Protein AF-E2ANU5-F1 (afdb_monomer_lite)

Secondary structure (DSSP, 8-state):
--EEEEEEEEEE-TTSS-EEEEEEEEE-TT--EEEPPTTT-BGGG-HHHHTSHHHHHHHHH--STT-EEEEEEE--HHHHHHHB-TT--BEETTEEPEEEP-

Structure (mmCIF, N/CA/C/O backbone):
data_AF-E2ANU5-F1
#
_entry.id   AF-E2ANU5-F1
#
loop_
_atom_site.group_PDB
_atom_site.id
_atom_site.type_symbol
_atom_site.label_atom_id
_atom_site.label_alt_id
_atom_site.label_comp_id
_atom_site.label_asym_id
_atom_site.label_entity_id
_atom_site.label_seq_id
_atom_site.pdbx_PDB_ins_code
_atom_site.Cartn_x
_atom_site.Cartn_y
_atom_site.Cartn_z
_atom_site.occupancy
_atom_site.B_iso_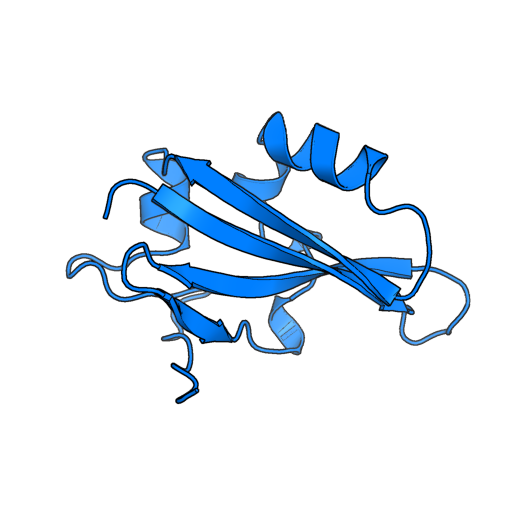or_equiv
_atom_site.auth_seq_id
_atom_site.auth_comp_id
_atom_site.auth_asym_id
_atom_site.auth_atom_id
_atom_site.pdbx_PDB_model_num
ATOM 1 N N . MET A 1 1 ? -8.044 0.304 12.609 1.00 87.62 1 MET A N 1
ATOM 2 C CA . MET A 1 1 ? -6.617 0.037 12.316 1.00 87.62 1 MET A CA 1
ATOM 3 C C . MET A 1 1 ? -5.796 1.324 12.390 1.00 87.62 1 MET A C 1
ATOM 5 O O . MET A 1 1 ? -6.210 2.347 11.844 1.00 87.62 1 MET A O 1
ATOM 9 N N . ASP A 1 2 ? -4.618 1.282 13.028 1.00 92.69 2 ASP A N 1
ATOM 10 C CA . ASP A 1 2 ? -3.784 2.486 13.241 1.00 92.69 2 ASP A CA 1
ATOM 11 C C . ASP A 1 2 ? -2.550 2.555 12.337 1.00 92.69 2 ASP A C 1
ATOM 13 O O . ASP A 1 2 ? -2.085 3.640 11.974 1.00 92.69 2 ASP A O 1
ATOM 17 N N . LYS A 1 3 ? -2.004 1.398 11.961 1.00 96.44 3 LYS A N 1
ATOM 18 C CA . LYS A 1 3 ? -0.846 1.291 11.073 1.00 96.44 3 LYS A CA 1
ATOM 19 C C . LYS A 1 3 ? -0.973 0.077 10.165 1.00 96.44 3 LYS A C 1
ATOM 21 O O . LYS A 1 3 ? -1.483 -0.962 10.577 1.00 96.44 3 LYS A O 1
ATOM 26 N N . LEU A 1 4 ? -0.416 0.193 8.969 1.00 97.88 4 LEU A N 1
ATOM 27 C CA . LEU A 1 4 ? -0.289 -0.900 8.007 1.00 97.88 4 LEU A CA 1
ATOM 28 C C . LEU A 1 4 ? 1.165 -1.019 7.561 1.00 97.88 4 LEU A C 1
ATOM 30 O O . LEU A 1 4 ? 1.921 -0.043 7.590 1.00 97.88 4 LEU A O 1
ATOM 34 N N . LYS A 1 5 ? 1.579 -2.219 7.161 1.00 98.19 5 LYS A N 1
ATOM 35 C CA . LYS A 1 5 ? 2.888 -2.452 6.555 1.00 98.19 5 LYS A CA 1
ATOM 36 C C . LYS A 1 5 ? 2.735 -2.545 5.047 1.00 98.19 5 LYS A C 1
ATOM 38 O O . LYS A 1 5 ? 2.223 -3.526 4.528 1.00 98.19 5 LYS A O 1
ATOM 43 N N . PHE A 1 6 ? 3.247 -1.542 4.353 1.00 98.19 6 PHE A N 1
ATOM 44 C CA . PHE A 1 6 ? 3.228 -1.459 2.899 1.00 98.19 6 PHE A CA 1
ATOM 45 C C . PHE A 1 6 ? 4.477 -2.135 2.336 1.00 98.19 6 PHE A C 1
ATOM 47 O O . PHE A 1 6 ? 5.597 -1.805 2.745 1.00 98.19 6 PHE A O 1
ATOM 54 N N . VAL A 1 7 ? 4.301 -3.101 1.435 1.00 98.00 7 VAL A N 1
ATOM 55 C CA . VAL A 1 7 ? 5.388 -3.874 0.825 1.00 98.00 7 VAL A CA 1
ATOM 56 C C . VAL A 1 7 ? 5.634 -3.387 -0.591 1.00 98.00 7 VAL A C 1
ATOM 58 O O . VAL A 1 7 ? 4.800 -3.534 -1.479 1.00 98.00 7 VAL A O 1
ATOM 61 N N . PHE A 1 8 ? 6.823 -2.835 -0.801 1.00 97.50 8 PHE A N 1
ATOM 62 C CA . PHE A 1 8 ? 7.244 -2.280 -2.076 1.00 97.50 8 PHE A CA 1
ATOM 63 C C . PHE A 1 8 ? 8.274 -3.173 -2.751 1.00 97.50 8 PHE A C 1
ATOM 65 O O . PHE A 1 8 ? 9.133 -3.751 -2.076 1.00 97.50 8 PHE A O 1
ATOM 72 N N . ARG A 1 9 ? 8.255 -3.214 -4.083 1.00 96.25 9 ARG A N 1
ATOM 73 C CA . ARG A 1 9 ? 9.217 -3.943 -4.913 1.00 96.25 9 ARG A CA 1
ATOM 74 C C . ARG A 1 9 ? 9.592 -3.142 -6.154 1.00 96.25 9 ARG A C 1
ATOM 76 O O . ARG A 1 9 ? 8.737 -2.528 -6.778 1.00 96.25 9 ARG A O 1
ATOM 83 N N . ALA A 1 10 ? 10.858 -3.186 -6.558 1.00 94.62 10 ALA A N 1
ATOM 84 C CA . ALA A 1 10 ? 11.242 -2.722 -7.891 1.00 94.62 10 ALA A CA 1
ATOM 85 C C . ALA A 1 10 ? 10.803 -3.743 -8.952 1.00 94.62 10 ALA A C 1
ATOM 87 O O . ALA A 1 10 ? 11.339 -4.859 -8.980 1.00 94.62 10 ALA A O 1
ATOM 88 N N . LYS A 1 11 ? 9.876 -3.353 -9.833 1.00 92.44 11 LYS A N 1
ATOM 89 C CA . LYS A 1 11 ? 9.441 -4.140 -10.997 1.00 92.44 11 LYS A CA 1
ATOM 90 C C . LYS A 1 11 ? 9.938 -3.493 -12.303 1.00 92.44 11 LYS A C 1
ATOM 92 O O . LYS A 1 11 ? 10.074 -2.268 -12.359 1.00 92.44 11 LYS A O 1
ATOM 97 N N . PRO A 1 12 ? 10.277 -4.286 -13.335 1.00 90.12 12 PRO A N 1
ATOM 98 C CA . PRO A 1 12 ? 10.654 -3.746 -14.637 1.00 90.12 12 PRO A CA 1
ATOM 99 C C . PRO A 1 12 ? 9.434 -3.130 -15.331 1.00 90.12 12 PRO A C 1
ATOM 101 O O . PRO A 1 12 ? 8.326 -3.649 -15.226 1.00 90.12 12 PRO A O 1
ATOM 104 N N . THR A 1 13 ? 9.635 -2.040 -16.067 1.00 86.88 13 THR A N 1
ATOM 105 C CA . THR A 1 13 ? 8.621 -1.533 -17.004 1.00 86.88 13 THR A CA 1
ATOM 106 C C . THR A 1 13 ? 8.402 -2.530 -18.147 1.00 86.88 13 THR A C 1
ATOM 108 O O . THR A 1 13 ? 9.263 -3.372 -18.408 1.00 86.88 13 THR A O 1
ATOM 111 N N . LYS A 1 14 ? 7.268 -2.439 -18.862 1.00 82.62 14 LYS A N 1
ATOM 112 C CA . LYS A 1 14 ? 6.936 -3.354 -19.978 1.00 82.62 14 LYS A CA 1
ATOM 113 C C . LYS A 1 14 ? 8.021 -3.418 -21.064 1.00 82.62 14 LYS A C 1
ATOM 115 O O . LYS A 1 14 ? 8.187 -4.450 -21.699 1.00 82.62 14 LYS A O 1
ATOM 120 N N . ASP A 1 15 ? 8.766 -2.330 -21.261 1.00 81.94 15 ASP A N 1
ATOM 121 C CA . ASP A 1 15 ? 9.881 -2.250 -22.212 1.00 81.94 15 ASP A CA 1
ATOM 122 C C . ASP A 1 15 ? 11.200 -2.863 -21.693 1.00 81.94 15 ASP A C 1
ATOM 124 O O . ASP A 1 15 ? 12.177 -2.934 -22.437 1.00 81.94 15 ASP A O 1
ATOM 128 N N . GLY A 1 16 ? 11.262 -3.271 -20.420 1.00 80.25 16 GLY A N 1
ATOM 129 C CA . GLY A 1 16 ? 12.438 -3.850 -19.767 1.00 80.25 16 GLY A CA 1
ATOM 130 C C . GLY A 1 16 ? 13.623 -2.894 -19.585 1.00 80.25 16 GLY A C 1
ATOM 131 O O . GLY A 1 16 ? 14.673 -3.314 -19.087 1.00 80.25 16 GLY A O 1
ATOM 132 N N . LYS A 1 17 ? 13.490 -1.617 -19.964 1.00 81.50 17 LYS A N 1
ATOM 133 C CA . LYS A 1 17 ? 14.586 -0.633 -19.939 1.00 81.50 17 LYS A CA 1
ATOM 134 C C . LYS A 1 17 ? 14.694 0.066 -18.593 1.00 81.50 17 LYS A C 1
ATOM 136 O O . LYS A 1 17 ? 15.798 0.298 -18.109 1.00 81.50 17 LYS A O 1
ATOM 141 N N . SER A 1 18 ? 13.553 0.327 -17.966 1.00 85.25 18 SER A N 1
ATOM 142 C CA . SER A 1 18 ? 13.453 1.042 -16.696 1.00 85.25 18 SER A CA 1
ATOM 143 C C . SER A 1 18 ? 12.857 0.157 -15.603 1.00 85.25 18 SER A C 1
ATOM 145 O O . SER A 1 18 ? 12.427 -0.973 -15.843 1.00 85.25 18 SER A O 1
ATOM 147 N N . ASN A 1 19 ? 12.868 0.665 -14.373 1.00 88.88 19 ASN A N 1
ATOM 148 C CA . ASN A 1 19 ? 12.158 0.064 -13.250 1.00 88.88 19 ASN A CA 1
ATOM 149 C C . ASN A 1 19 ? 11.189 1.087 -12.675 1.00 88.88 19 ASN A C 1
ATOM 151 O O . ASN A 1 19 ? 11.475 2.284 -12.689 1.00 88.88 19 ASN A O 1
ATOM 155 N N . TYR A 1 20 ? 10.100 0.603 -12.098 1.00 91.94 20 TYR A N 1
ATOM 156 C CA . TYR A 1 20 ? 9.217 1.389 -11.251 1.00 91.94 20 TYR A CA 1
ATOM 157 C C . TYR A 1 20 ? 9.113 0.736 -9.872 1.00 91.94 20 TYR A C 1
ATOM 159 O O . TYR A 1 20 ? 9.419 -0.448 -9.694 1.00 91.94 20 TYR A O 1
ATOM 167 N N . ILE A 1 21 ? 8.720 1.529 -8.878 1.00 95.19 21 ILE A N 1
ATOM 168 C CA . ILE A 1 21 ? 8.415 1.016 -7.545 1.00 95.19 21 ILE A CA 1
ATOM 169 C C . ILE A 1 21 ? 6.940 0.624 -7.550 1.00 95.19 21 ILE A C 1
ATOM 171 O O . ILE A 1 21 ? 6.073 1.453 -7.828 1.00 95.19 21 ILE A O 1
ATOM 175 N N . ALA A 1 22 ? 6.689 -0.645 -7.266 1.00 96.38 22 ALA A N 1
ATOM 176 C CA . ALA A 1 22 ? 5.375 -1.245 -7.134 1.00 96.38 22 ALA A CA 1
ATOM 177 C C . ALA A 1 22 ? 5.043 -1.405 -5.646 1.00 96.38 22 ALA A C 1
ATOM 179 O O . ALA A 1 22 ? 5.900 -1.883 -4.901 1.00 96.38 22 ALA A O 1
ATOM 180 N N . LEU A 1 23 ? 3.839 -1.034 -5.214 1.00 97.69 23 LEU A N 1
ATOM 181 C CA . LEU A 1 23 ? 3.247 -1.509 -3.967 1.00 97.69 23 LEU A CA 1
ATOM 182 C C . LEU A 1 23 ? 2.571 -2.846 -4.271 1.00 97.69 23 LEU A C 1
ATOM 184 O O . LEU A 1 23 ? 1.581 -2.872 -4.987 1.00 97.69 23 LEU A O 1
ATOM 188 N N . THR A 1 24 ? 3.123 -3.948 -3.771 1.00 97.25 24 THR A N 1
ATOM 189 C CA . THR A 1 24 ? 2.665 -5.300 -4.134 1.00 97.25 24 THR A CA 1
ATOM 190 C C . THR A 1 24 ? 1.694 -5.885 -3.119 1.00 97.25 24 THR A C 1
ATOM 192 O O . THR A 1 24 ? 0.845 -6.698 -3.463 1.00 97.25 24 THR A O 1
ATOM 195 N N . SER A 1 25 ? 1.848 -5.519 -1.847 1.00 98.00 25 SER A N 1
ATOM 196 C CA . SER A 1 25 ? 0.968 -6.008 -0.792 1.00 98.00 25 SER A CA 1
ATOM 197 C C . SER A 1 25 ? 0.940 -5.092 0.422 1.00 98.00 25 SER A C 1
ATOM 199 O O . SER A 1 25 ? 1.841 -4.275 0.648 1.00 98.00 25 SER A O 1
ATOM 201 N N . ILE A 1 26 ? -0.109 -5.261 1.215 1.00 98.12 26 ILE A N 1
ATOM 202 C CA . ILE A 1 26 ? -0.318 -4.609 2.499 1.00 98.12 26 ILE A CA 1
ATOM 203 C C . ILE A 1 26 ? -0.436 -5.699 3.559 1.00 98.12 26 ILE A C 1
ATOM 205 O O . ILE A 1 26 ? -1.106 -6.705 3.352 1.00 98.12 26 ILE A O 1
ATOM 209 N N . ILE A 1 27 ? 0.245 -5.516 4.686 1.00 97.75 27 ILE A N 1
ATOM 210 C CA . ILE A 1 27 ? 0.196 -6.439 5.817 1.00 97.75 27 ILE A CA 1
ATOM 211 C C . ILE A 1 27 ? -0.386 -5.705 7.023 1.00 97.75 27 ILE A C 1
ATOM 213 O O . ILE A 1 27 ? 0.091 -4.629 7.404 1.00 97.75 27 ILE A O 1
ATOM 217 N N . THR A 1 28 ? -1.418 -6.285 7.616 1.00 97.00 28 THR A N 1
ATOM 218 C CA . THR A 1 28 ? -2.090 -5.773 8.813 1.00 97.00 28 THR A CA 1
ATOM 219 C C . THR A 1 28 ? -1.300 -6.097 10.084 1.00 97.00 28 THR A C 1
ATOM 221 O O . THR A 1 28 ? -0.327 -6.855 10.080 1.00 97.00 28 THR A O 1
ATOM 224 N N . GLN A 1 29 ? -1.692 -5.502 11.213 1.00 95.44 29 GLN A N 1
ATOM 225 C CA . GLN A 1 29 ? -1.020 -5.719 12.503 1.00 95.44 29 GLN A CA 1
ATOM 226 C C . GLN A 1 29 ? -1.129 -7.162 13.021 1.00 95.44 29 GLN A C 1
ATOM 228 O O . GLN A 1 29 ? -0.268 -7.587 13.787 1.00 95.44 29 GLN A O 1
ATOM 233 N N . ASP A 1 30 ? -2.143 -7.905 12.583 1.00 93.94 30 ASP A N 1
ATOM 234 C CA . ASP A 1 30 ? -2.358 -9.333 12.838 1.00 93.94 30 ASP A CA 1
ATOM 235 C C . ASP A 1 30 ? -1.692 -10.246 11.787 1.00 93.94 30 ASP A C 1
ATOM 237 O O . ASP A 1 30 ? -1.961 -11.440 11.747 1.00 93.94 30 ASP A O 1
ATOM 241 N N . ASN A 1 31 ? -0.766 -9.710 10.978 1.00 94.19 31 ASN A N 1
ATOM 242 C CA . ASN A 1 31 ? 0.015 -10.421 9.955 1.00 94.19 31 ASN A CA 1
ATOM 243 C C . ASN A 1 31 ? -0.788 -11.010 8.784 1.00 94.19 31 ASN A C 1
ATOM 245 O O . ASN A 1 31 ? -0.244 -11.814 8.023 1.00 94.19 31 ASN A O 1
ATOM 249 N N . LYS A 1 32 ? -2.027 -10.568 8.568 1.00 96.00 32 LYS A N 1
ATOM 250 C CA . LYS A 1 32 ? -2.757 -10.897 7.341 1.00 96.00 32 LYS A CA 1
ATOM 251 C C . LYS A 1 32 ? -2.184 -10.106 6.177 1.00 96.00 32 LYS A C 1
ATOM 253 O O . LYS A 1 32 ? -1.861 -8.925 6.316 1.00 96.00 32 LYS A O 1
ATOM 258 N N . THR A 1 33 ? -2.007 -10.773 5.043 1.00 97.75 33 THR A N 1
ATOM 259 C CA . THR A 1 33 ? -1.404 -10.182 3.845 1.00 97.75 33 THR A CA 1
ATOM 260 C C . THR A 1 33 ? -2.464 -10.022 2.774 1.00 97.75 33 THR A C 1
ATOM 262 O O . THR A 1 33 ? -3.169 -10.971 2.461 1.00 97.75 33 THR A O 1
ATOM 265 N N . PHE A 1 34 ? -2.523 -8.832 2.192 1.00 98.19 34 PHE A N 1
ATOM 266 C CA . PHE A 1 34 ? -3.483 -8.457 1.167 1.00 98.19 34 PHE A CA 1
ATOM 267 C C . PHE A 1 34 ? -2.745 -8.021 -0.093 1.00 98.19 34 PHE A C 1
ATOM 269 O O . PHE A 1 34 ? -1.815 -7.211 -0.012 1.00 98.19 34 PHE A O 1
ATOM 276 N N . LEU A 1 35 ? -3.118 -8.572 -1.245 1.00 97.88 35 LEU A N 1
ATOM 277 C CA . LEU A 1 35 ? -2.471 -8.267 -2.521 1.00 97.88 35 LEU A CA 1
ATOM 278 C C . LEU A 1 35 ? -3.053 -7.008 -3.159 1.00 97.88 35 LEU A C 1
ATOM 280 O O . LEU A 1 35 ? -4.262 -6.795 -3.151 1.00 97.88 35 LEU A O 1
ATOM 284 N N . ILE A 1 36 ? -2.178 -6.193 -3.751 1.00 97.75 36 ILE A N 1
ATOM 285 C CA . ILE A 1 36 ? -2.599 -5.119 -4.653 1.00 97.75 36 ILE A CA 1
ATOM 286 C C . ILE A 1 36 ? -2.747 -5.714 -6.061 1.00 97.75 36 ILE A C 1
ATOM 288 O O . ILE A 1 36 ? -1.806 -6.368 -6.518 1.00 97.75 36 ILE A O 1
ATOM 292 N N . PRO A 1 37 ? -3.874 -5.486 -6.764 1.00 95.56 37 PRO A N 1
ATOM 293 C CA . PRO A 1 37 ? -4.042 -5.920 -8.150 1.00 95.56 37 PRO A CA 1
ATOM 294 C C . PRO A 1 37 ? -2.901 -5.423 -9.046 1.00 95.56 37 PRO A C 1
ATOM 296 O O . PRO A 1 37 ? -2.464 -4.277 -8.910 1.00 95.56 37 PRO A O 1
ATOM 299 N N . GLU A 1 38 ? -2.413 -6.261 -9.967 1.00 93.69 38 GLU A N 1
ATOM 300 C CA . GLU A 1 38 ? -1.218 -5.959 -10.775 1.00 93.69 38 GLU A CA 1
ATOM 301 C C . GLU A 1 38 ? -1.330 -4.638 -11.548 1.00 93.69 38 GLU A C 1
ATOM 303 O O . GLU A 1 38 ? -0.349 -3.900 -11.675 1.00 93.69 38 GLU A O 1
ATOM 308 N N . GLU A 1 39 ? -2.526 -4.307 -12.037 1.00 93.94 39 GLU A N 1
ATOM 309 C CA . GLU A 1 39 ? -2.806 -3.069 -12.760 1.00 93.94 39 GLU A CA 1
ATOM 310 C C . GLU A 1 39 ? -2.757 -1.817 -11.869 1.00 93.94 39 GLU A C 1
ATOM 312 O O . GLU A 1 39 ? -2.547 -0.705 -12.362 1.00 93.94 39 GLU A O 1
ATOM 317 N N . LEU A 1 40 ? -2.877 -2.002 -10.553 1.00 96.06 40 LEU A N 1
ATOM 318 C CA . LEU A 1 40 ? -2.911 -0.947 -9.548 1.00 96.06 40 LEU A CA 1
ATOM 319 C C . LEU A 1 40 ? -1.605 -0.807 -8.760 1.00 96.06 40 LEU A C 1
ATOM 321 O O . LEU A 1 40 ? -1.411 0.213 -8.107 1.00 96.06 40 LEU A O 1
ATOM 325 N N . GLU A 1 41 ? -0.673 -1.757 -8.845 1.00 96.06 41 GLU A N 1
ATOM 326 C CA . GLU A 1 41 ? 0.552 -1.758 -8.033 1.00 96.06 41 GLU A CA 1
ATOM 327 C C . GLU A 1 41 ? 1.483 -0.558 -8.259 1.00 96.06 41 GLU A C 1
ATOM 329 O O . GLU A 1 41 ? 2.302 -0.237 -7.394 1.00 96.06 41 GLU A O 1
ATOM 334 N N . ASN A 1 42 ? 1.455 0.077 -9.434 1.00 95.56 42 ASN A N 1
ATOM 335 C CA . ASN A 1 42 ? 2.372 1.177 -9.720 1.00 95.56 42 ASN A CA 1
ATOM 336 C C . ASN A 1 42 ? 2.150 2.313 -8.719 1.00 95.56 42 ASN A C 1
ATOM 338 O O . ASN A 1 42 ? 1.071 2.886 -8.680 1.00 95.56 42 ASN A O 1
ATOM 342 N N . THR A 1 43 ? 3.187 2.677 -7.957 1.00 95.38 43 THR A N 1
ATOM 343 C CA . THR A 1 43 ? 3.116 3.733 -6.928 1.00 95.38 43 THR A CA 1
ATOM 344 C C . THR A 1 43 ? 2.611 5.081 -7.440 1.00 95.38 43 THR A C 1
ATOM 346 O O . THR A 1 43 ? 2.119 5.860 -6.636 1.00 95.38 43 THR A O 1
ATOM 349 N N . ALA A 1 44 ? 2.652 5.341 -8.751 1.00 94.12 44 ALA A N 1
ATOM 350 C CA . ALA A 1 44 ? 1.981 6.493 -9.358 1.00 94.12 44 ALA A CA 1
ATOM 351 C C . ALA A 1 44 ? 0.462 6.543 -9.084 1.00 94.12 44 ALA A C 1
ATOM 353 O O . ALA A 1 44 ? -0.090 7.630 -9.018 1.00 94.12 44 ALA A O 1
ATOM 354 N N . ASN A 1 45 ? -0.190 5.396 -8.871 1.00 96.06 45 ASN A N 1
ATOM 355 C CA . ASN A 1 45 ? -1.607 5.309 -8.504 1.00 96.06 45 ASN A CA 1
ATOM 356 C C . ASN A 1 45 ? -1.852 5.619 -7.014 1.00 96.06 45 ASN A C 1
ATOM 358 O O . ASN A 1 45 ? -2.987 5.794 -6.592 1.00 96.06 45 ASN A O 1
ATOM 362 N N . HIS A 1 46 ? -0.800 5.665 -6.191 1.00 96.94 46 HIS A N 1
ATOM 363 C CA . HIS A 1 46 ? -0.882 5.723 -4.728 1.00 96.94 46 HIS A CA 1
ATOM 364 C C . HIS A 1 46 ? -0.515 7.120 -4.212 1.00 96.94 46 HIS A C 1
ATOM 366 O O . HIS A 1 46 ? 0.380 7.262 -3.375 1.00 96.94 46 HIS A O 1
ATOM 372 N N . GLU A 1 47 ? -1.166 8.168 -4.724 1.00 96.00 47 GLU A N 1
ATOM 373 C CA . GLU A 1 47 ? -0.771 9.573 -4.511 1.00 96.00 47 GLU A CA 1
ATOM 374 C C . GLU A 1 47 ? -0.578 9.926 -3.027 1.00 96.00 47 GLU A C 1
ATOM 376 O O . GLU A 1 47 ? 0.518 10.348 -2.638 1.00 96.00 47 GLU A O 1
ATOM 381 N N . ALA A 1 48 ? -1.573 9.614 -2.188 1.00 95.38 48 ALA A N 1
ATOM 382 C CA . ALA A 1 48 ? -1.538 9.820 -0.736 1.00 95.38 48 ALA A CA 1
ATOM 383 C C . ALA A 1 48 ? -0.311 9.173 -0.065 1.00 95.38 48 ALA A C 1
ATOM 385 O O . ALA A 1 48 ? 0.279 9.716 0.871 1.00 95.38 48 ALA A O 1
ATOM 386 N N . LEU A 1 49 ? 0.114 8.006 -0.559 1.00 96.50 49 LEU A N 1
ATOM 387 C CA . LEU A 1 49 ? 1.287 7.291 -0.062 1.00 96.50 49 LEU A CA 1
ATOM 388 C C . LEU A 1 49 ? 2.580 7.941 -0.560 1.00 96.50 49 LEU A C 1
ATOM 390 O O . LEU A 1 49 ? 3.522 8.116 0.220 1.00 96.50 49 LEU A O 1
ATOM 394 N N . THR A 1 50 ? 2.630 8.327 -1.837 1.00 95.31 50 THR A N 1
ATOM 395 C CA . THR A 1 50 ? 3.820 8.937 -2.447 1.00 95.31 50 THR A CA 1
ATOM 396 C C . THR A 1 50 ? 4.142 10.329 -1.915 1.00 95.31 50 THR A C 1
ATOM 398 O O . THR A 1 50 ? 5.316 10.705 -1.880 1.00 95.31 50 THR A O 1
ATOM 401 N N . ALA A 1 51 ? 3.135 11.052 -1.421 1.00 94.75 51 ALA A N 1
ATOM 402 C CA . ALA A 1 51 ? 3.297 12.341 -0.758 1.00 94.75 51 ALA A CA 1
ATOM 403 C C . ALA A 1 51 ? 3.994 12.234 0.614 1.00 94.75 51 ALA A C 1
ATOM 405 O O . ALA A 1 51 ? 4.485 13.227 1.157 1.00 94.75 51 ALA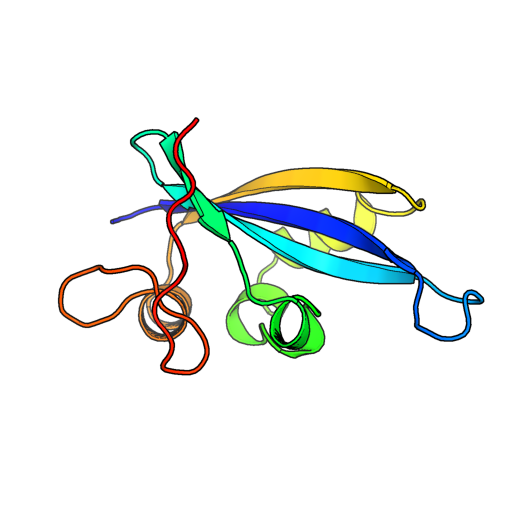 A O 1
ATOM 406 N N . THR A 1 52 ? 4.082 11.034 1.197 1.00 94.88 52 THR A N 1
ATOM 407 C CA . THR A 1 52 ? 4.675 10.855 2.527 1.00 94.88 52 THR A CA 1
ATOM 408 C C . THR A 1 52 ? 6.204 10.950 2.515 1.00 94.88 52 THR A C 1
ATOM 410 O O . THR A 1 52 ? 6.899 10.447 1.627 1.00 94.88 52 THR A O 1
ATOM 413 N N . LYS A 1 53 ? 6.778 11.491 3.600 1.00 95.75 53 LYS A N 1
ATOM 414 C CA . LYS A 1 53 ? 8.234 11.449 3.839 1.00 95.75 53 LYS A CA 1
ATOM 415 C C . LYS A 1 53 ? 8.774 10.012 3.815 1.00 95.75 53 LYS A C 1
ATOM 417 O O . LYS A 1 53 ? 9.885 9.777 3.337 1.00 95.75 53 LYS A O 1
ATOM 422 N N . THR A 1 54 ? 7.988 9.057 4.313 1.00 94.88 54 THR A N 1
ATOM 423 C CA . THR A 1 54 ? 8.345 7.635 4.343 1.00 94.88 54 THR A CA 1
ATOM 424 C C . THR A 1 54 ? 8.557 7.083 2.939 1.00 94.88 54 THR A C 1
ATOM 426 O O . THR A 1 54 ? 9.558 6.404 2.701 1.00 94.88 54 THR A O 1
ATOM 429 N N . PHE A 1 55 ? 7.694 7.437 1.983 1.00 94.62 55 PHE A N 1
ATOM 430 C CA . PHE A 1 55 ? 7.884 7.055 0.588 1.00 94.62 55 PHE A CA 1
ATOM 431 C C . PHE A 1 55 ? 9.158 7.653 -0.019 1.00 94.62 55 PHE A C 1
ATOM 433 O O . PHE A 1 55 ? 9.899 6.959 -0.717 1.00 94.62 55 PHE A O 1
ATOM 440 N N . GLY A 1 56 ? 9.502 8.895 0.334 1.00 95.56 56 GLY A N 1
ATOM 441 C CA . GLY A 1 56 ? 10.793 9.491 -0.024 1.00 95.56 56 GLY A CA 1
ATOM 442 C C . GLY A 1 56 ? 11.998 8.647 0.426 1.00 95.56 56 GLY A C 1
ATOM 443 O O . GLY A 1 56 ? 12.961 8.484 -0.329 1.00 95.56 56 GLY A O 1
ATOM 444 N N . CYS A 1 57 ? 11.944 8.056 1.624 1.00 96.50 57 CYS A N 1
ATOM 445 C CA . CYS A 1 57 ? 12.966 7.122 2.114 1.00 96.50 57 CYS A CA 1
ATOM 446 C C . CYS A 1 57 ? 12.942 5.779 1.366 1.00 96.50 57 CYS A C 1
ATOM 448 O O . CYS A 1 57 ? 14.003 5.236 1.045 1.00 96.50 57 CYS A O 1
ATOM 450 N N . ILE A 1 58 ? 11.755 5.255 1.046 1.00 95.19 58 ILE A N 1
ATOM 451 C CA . ILE A 1 58 ? 11.587 4.020 0.265 1.00 95.19 58 ILE A CA 1
ATOM 452 C C . ILE A 1 58 ? 12.213 4.174 -1.122 1.00 95.19 58 ILE A C 1
ATOM 454 O O . ILE A 1 58 ? 13.013 3.328 -1.518 1.00 95.19 58 ILE A O 1
ATOM 458 N N . ARG A 1 59 ? 11.949 5.286 -1.818 1.00 93.06 59 ARG A N 1
ATOM 459 C CA . ARG A 1 59 ? 12.518 5.581 -3.143 1.00 93.06 59 ARG A CA 1
ATOM 460 C C . ARG A 1 59 ? 14.044 5.646 -3.135 1.00 93.06 59 ARG A C 1
ATOM 462 O O . ARG A 1 59 ? 14.683 5.231 -4.094 1.00 93.06 59 ARG A O 1
ATOM 469 N N . LYS A 1 60 ? 14.641 6.134 -2.045 1.00 94.31 60 LYS A N 1
ATOM 470 C CA . LYS A 1 60 ? 16.102 6.137 -1.866 1.00 94.31 60 LYS A CA 1
ATOM 471 C C . LYS A 1 60 ? 16.660 4.757 -1.518 1.00 94.31 60 LYS A C 1
ATOM 473 O O . LYS A 1 60 ? 17.834 4.515 -1.772 1.00 94.31 60 LYS A O 1
ATOM 478 N N . THR A 1 61 ? 15.848 3.874 -0.939 1.00 93.00 61 THR A N 1
ATOM 479 C CA . THR A 1 61 ? 16.259 2.543 -0.466 1.00 93.00 61 THR A CA 1
ATOM 480 C C . THR A 1 61 ? 16.139 1.478 -1.557 1.00 93.00 61 THR A C 1
A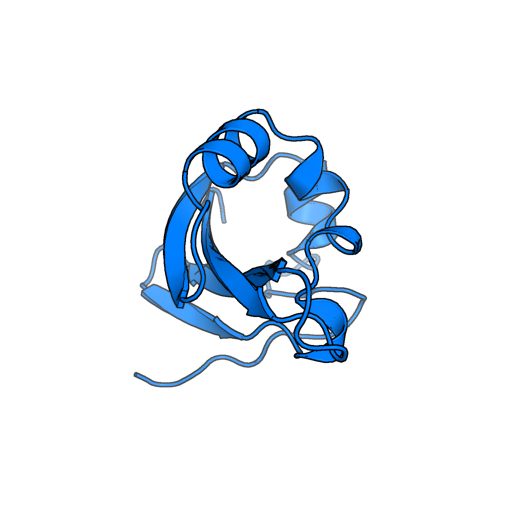TOM 482 O O . THR A 1 61 ? 17.022 0.634 -1.691 1.00 93.00 61 THR A O 1
ATOM 485 N N . ILE A 1 62 ? 15.053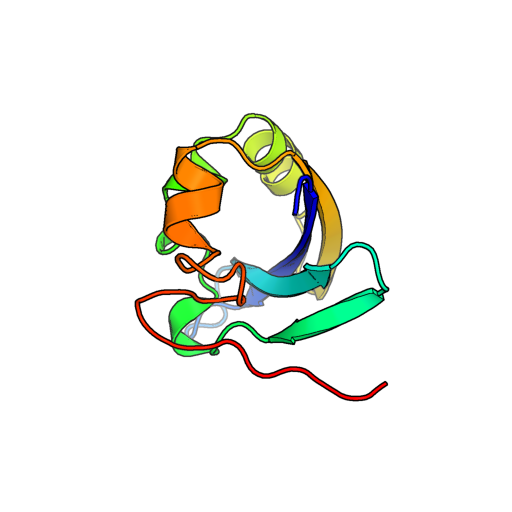 1.501 -2.333 1.00 92.94 62 ILE A N 1
ATOM 486 C CA . ILE A 1 62 ? 14.798 0.570 -3.436 1.00 92.94 62 ILE A CA 1
ATOM 487 C C . ILE A 1 62 ? 15.391 1.168 -4.714 1.00 92.94 62 ILE A C 1
ATOM 489 O O . ILE A 1 62 ? 14.741 1.942 -5.409 1.00 92.94 62 ILE A O 1
ATOM 493 N N . GLN A 1 63 ? 16.642 0.817 -5.009 1.00 83.81 63 GLN A N 1
ATOM 494 C CA . GLN A 1 63 ? 17.379 1.349 -6.164 1.00 83.81 63 GLN A CA 1
ATOM 495 C C . GLN A 1 63 ? 17.623 0.306 -7.260 1.00 83.81 63 GLN A C 1
ATOM 497 O O . GLN A 1 63 ? 17.821 0.659 -8.421 1.00 83.81 63 GLN A O 1
ATOM 502 N N . LYS A 1 64 ? 17.633 -0.985 -6.908 1.00 84.50 64 LYS A N 1
ATOM 503 C CA . LYS A 1 64 ? 17.953 -2.080 -7.837 1.00 84.50 64 LYS A CA 1
ATOM 504 C C . LYS A 1 64 ? 16.741 -2.969 -8.093 1.00 84.50 64 LYS A C 1
ATOM 506 O O . LYS A 1 64 ? 15.872 -3.112 -7.233 1.00 84.50 64 LYS A O 1
ATOM 511 N N . ARG A 1 65 ? 16.728 -3.619 -9.263 1.00 78.75 65 ARG A N 1
ATOM 512 C CA . ARG A 1 65 ? 15.735 -4.646 -9.621 1.00 78.75 65 ARG A CA 1
ATOM 513 C C . ARG A 1 65 ? 15.631 -5.701 -8.526 1.00 78.75 65 ARG A C 1
ATOM 515 O O . ARG A 1 65 ? 16.630 -6.050 -7.902 1.00 78.75 65 ARG A O 1
ATOM 522 N N . HIS A 1 66 ? 14.415 -6.197 -8.315 1.00 78.81 66 HIS A N 1
ATOM 523 C CA . HIS A 1 66 ? 14.088 -7.252 -7.351 1.00 78.81 66 HIS A CA 1
ATOM 524 C C . HIS A 1 66 ? 14.287 -6.896 -5.871 1.00 78.81 66 HIS A C 1
ATOM 526 O O . HIS A 1 66 ? 13.902 -7.697 -5.022 1.00 78.81 66 HIS A O 1
ATOM 532 N N . GLN A 1 67 ? 14.807 -5.709 -5.532 1.00 91.81 67 GLN A N 1
ATOM 533 C CA . GLN A 1 67 ? 14.795 -5.245 -4.149 1.00 91.81 67 GLN A CA 1
ATOM 534 C C . GLN A 1 67 ? 13.356 -5.041 -3.681 1.00 91.81 67 GLN A C 1
ATOM 536 O O . GLN A 1 67 ? 12.524 -4.496 -4.411 1.00 91.81 67 GLN A O 1
ATOM 541 N N . MET A 1 68 ? 13.098 -5.459 -2.444 1.00 94.88 68 MET A N 1
ATOM 542 C CA . MET A 1 68 ? 11.820 -5.262 -1.776 1.00 94.88 68 MET A CA 1
ATOM 543 C C . MET A 1 68 ? 12.009 -4.752 -0.352 1.00 94.88 68 MET A C 1
ATOM 545 O O . MET A 1 68 ? 12.992 -5.093 0.319 1.00 94.88 68 MET A O 1
ATOM 549 N N . ARG A 1 69 ? 11.059 -3.948 0.124 1.00 96.75 69 ARG A N 1
ATOM 550 C CA . ARG A 1 69 ? 11.012 -3.465 1.507 1.00 96.75 69 ARG A CA 1
ATOM 551 C C . ARG A 1 69 ? 9.570 -3.355 1.971 1.00 96.75 69 ARG A C 1
ATOM 553 O O . ARG A 1 69 ? 8.754 -2.746 1.294 1.00 96.75 69 ARG A O 1
ATOM 560 N N . GLY A 1 70 ? 9.291 -3.922 3.140 1.00 97.12 70 GLY A N 1
ATOM 561 C CA . GLY A 1 70 ? 8.053 -3.684 3.873 1.00 97.12 70 GLY A CA 1
ATOM 562 C C . GLY A 1 70 ? 8.278 -2.620 4.939 1.00 97.12 70 GLY A C 1
ATOM 563 O O . GLY A 1 70 ? 9.208 -2.763 5.733 1.00 97.12 70 GLY A O 1
ATOM 564 N N . VAL A 1 71 ? 7.448 -1.580 4.969 1.00 97.56 71 VAL A N 1
ATOM 565 C CA . VAL A 1 71 ? 7.577 -0.468 5.921 1.00 97.56 71 VAL A CA 1
ATOM 566 C C . VAL A 1 71 ? 6.251 -0.238 6.630 1.00 97.56 71 VAL A C 1
ATOM 568 O O . VAL A 1 71 ? 5.216 -0.125 5.983 1.00 97.56 71 VAL A O 1
ATOM 571 N N . TRP A 1 72 ? 6.293 -0.167 7.961 1.00 97.75 72 TRP A N 1
ATOM 572 C CA . TRP A 1 72 ? 5.143 0.223 8.775 1.00 97.75 72 TRP A CA 1
ATOM 573 C C . TRP A 1 72 ? 4.893 1.724 8.650 1.00 97.75 72 TRP A C 1
ATOM 575 O O . TRP A 1 72 ? 5.803 2.523 8.872 1.00 97.75 72 TRP A O 1
ATOM 585 N N . ILE A 1 73 ? 3.661 2.095 8.313 1.00 96.81 73 ILE A N 1
ATOM 586 C CA . ILE A 1 73 ? 3.223 3.480 8.147 1.00 96.81 73 ILE A CA 1
ATOM 587 C C . ILE A 1 73 ? 1.960 3.679 8.982 1.00 96.81 73 ILE A C 1
ATOM 589 O O . ILE A 1 73 ? 0.997 2.920 8.859 1.00 96.81 73 ILE A O 1
ATOM 593 N N . THR A 1 74 ? 1.980 4.691 9.849 1.00 96.75 74 THR A N 1
ATOM 594 C CA . THR A 1 74 ? 0.791 5.149 10.576 1.00 96.75 74 THR A CA 1
ATOM 595 C C . THR A 1 74 ? -0.200 5.756 9.591 1.00 96.75 74 THR A C 1
ATOM 597 O O . THR A 1 74 ? 0.184 6.588 8.766 1.00 96.75 74 THR A O 1
ATOM 600 N N . LEU A 1 75 ? -1.468 5.360 9.679 1.00 95.88 75 LEU A N 1
ATOM 601 C CA . LEU A 1 75 ? -2.494 5.818 8.750 1.00 95.88 75 LEU A CA 1
ATOM 602 C C . LEU A 1 75 ? -2.957 7.231 9.107 1.00 95.88 75 LEU A C 1
ATOM 604 O O . LEU A 1 75 ? -3.668 7.446 10.090 1.00 95.88 75 LEU A O 1
ATOM 608 N N . THR A 1 76 ? -2.564 8.201 8.283 1.00 96.12 76 THR A N 1
ATOM 609 C CA . THR A 1 76 ? -3.178 9.533 8.275 1.00 96.12 76 THR A CA 1
ATOM 610 C C . THR A 1 76 ? -4.631 9.432 7.808 1.00 96.12 76 THR A C 1
ATOM 612 O O . THR A 1 76 ? -5.037 8.417 7.244 1.00 96.12 76 THR A O 1
ATOM 615 N N . LYS A 1 77 ? -5.423 10.494 7.998 1.00 95.56 77 LYS A N 1
ATOM 616 C CA . LYS A 1 77 ? -6.814 10.537 7.514 1.00 95.56 77 LYS A CA 1
ATOM 617 C C . LYS A 1 77 ? -6.918 10.197 6.019 1.00 95.56 77 LYS A C 1
ATOM 619 O O . LYS A 1 77 ? -7.775 9.413 5.637 1.00 95.56 77 LYS A O 1
ATOM 624 N N . GLU A 1 78 ? -6.009 10.737 5.216 1.00 95.88 78 GLU A N 1
ATOM 625 C CA . GLU A 1 78 ? -5.942 10.508 3.769 1.00 95.88 78 GLU A CA 1
ATOM 626 C C . GLU A 1 78 ? -5.605 9.047 3.428 1.00 95.88 78 GLU A C 1
ATOM 628 O O . GLU A 1 78 ? -6.264 8.433 2.592 1.00 95.88 78 GLU A O 1
ATOM 633 N N . LEU A 1 79 ? -4.641 8.444 4.136 1.00 96.88 79 LEU A N 1
ATOM 634 C CA . LEU A 1 79 ? -4.320 7.027 3.959 1.00 96.88 79 LEU A CA 1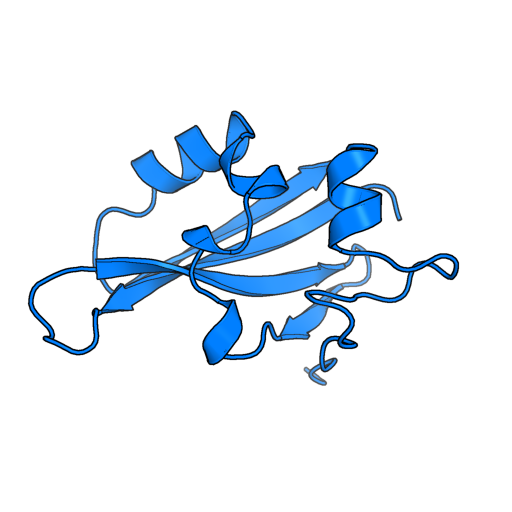
ATOM 635 C C . LEU A 1 79 ? -5.476 6.123 4.398 1.00 96.88 79 LEU A C 1
ATOM 637 O O . LEU A 1 79 ? -5.744 5.136 3.725 1.00 96.88 79 LEU A O 1
ATOM 641 N N . LYS A 1 80 ? -6.185 6.454 5.486 1.00 96.62 80 LYS A N 1
ATOM 642 C CA . LYS A 1 80 ? -7.379 5.695 5.889 1.00 96.62 80 LYS A CA 1
ATOM 643 C C . LYS A 1 80 ? -8.434 5.722 4.786 1.00 96.62 80 LYS A C 1
ATOM 645 O O . LYS A 1 80 ? -8.868 4.664 4.378 1.00 96.62 80 LYS A O 1
ATOM 650 N N . GLN A 1 81 ? -8.752 6.896 4.244 1.00 95.88 81 GLN A N 1
ATOM 651 C CA . GLN A 1 81 ? -9.725 7.034 3.152 1.00 95.88 81 GLN A CA 1
ATOM 652 C C . GLN A 1 81 ? -9.310 6.319 1.858 1.00 95.88 81 GLN A C 1
ATOM 654 O O . GLN A 1 81 ? -10.166 5.945 1.070 1.00 95.88 81 GLN A O 1
ATOM 659 N N . THR A 1 82 ? -8.005 6.159 1.625 1.00 96.88 82 THR A N 1
ATOM 660 C CA . THR A 1 82 ? -7.489 5.511 0.411 1.00 96.88 82 THR A CA 1
ATOM 661 C C . THR A 1 82 ? -7.469 3.986 0.524 1.00 96.88 82 THR A C 1
ATOM 663 O O . THR A 1 82 ? -7.692 3.304 -0.472 1.00 96.88 82 THR A O 1
ATOM 666 N N . TYR A 1 83 ? -7.146 3.454 1.709 1.00 97.81 83 TYR A N 1
ATOM 667 C CA . TYR A 1 83 ? -6.858 2.027 1.894 1.00 97.81 83 TYR A CA 1
ATOM 668 C C . TYR A 1 83 ? -7.872 1.277 2.755 1.00 97.81 83 TYR A C 1
ATOM 670 O O . TYR A 1 83 ? -7.768 0.060 2.870 1.00 97.81 83 TYR A O 1
ATOM 678 N N . LEU A 1 84 ? -8.802 1.977 3.399 1.00 97.31 84 LEU A N 1
ATOM 679 C CA . LEU A 1 84 ? -9.825 1.388 4.253 1.00 97.31 84 LEU A CA 1
ATOM 680 C C . LEU A 1 84 ? -11.204 1.909 3.853 1.00 97.31 84 LEU A C 1
ATOM 682 O O . LEU A 1 84 ? -11.352 3.090 3.534 1.00 97.31 84 LEU A O 1
ATOM 686 N N . ASP A 1 85 ? -12.203 1.035 3.904 1.00 96.62 85 ASP A N 1
ATOM 687 C CA . ASP A 1 85 ? -13.603 1.451 3.878 1.00 96.62 85 ASP A CA 1
ATOM 688 C C . ASP A 1 85 ? -14.077 1.903 5.276 1.00 96.62 85 ASP A C 1
ATOM 690 O O . ASP A 1 85 ? -13.287 2.054 6.217 1.00 96.62 85 ASP A O 1
ATOM 694 N N . GLU A 1 86 ? -15.380 2.154 5.412 1.00 94.81 86 GLU A N 1
ATOM 695 C CA . GLU A 1 86 ? -16.000 2.583 6.672 1.00 94.81 86 GLU A CA 1
ATOM 696 C C . GLU A 1 86 ? -15.943 1.507 7.772 1.00 94.81 86 GLU A C 1
ATOM 698 O O . GLU A 1 86 ? -15.909 1.850 8.955 1.00 94.81 86 GLU A O 1
ATOM 703 N N . ASP A 1 87 ? -15.859 0.232 7.385 1.00 95.31 87 ASP A N 1
ATOM 704 C CA . ASP A 1 87 ? -15.815 -0.940 8.266 1.00 95.31 87 ASP A CA 1
ATOM 705 C C . ASP A 1 87 ? -14.376 -1.440 8.524 1.00 95.31 87 ASP A C 1
ATOM 707 O O . ASP A 1 87 ? -14.161 -2.488 9.133 1.00 95.31 87 ASP A O 1
ATOM 711 N N . GLU A 1 88 ? -13.371 -0.667 8.097 1.00 93.44 88 GLU A N 1
ATOM 712 C CA . GLU A 1 88 ? -11.941 -0.984 8.172 1.00 93.44 88 GLU A CA 1
ATOM 713 C C . GLU A 1 88 ? -11.491 -2.210 7.352 1.00 93.44 88 GLU A C 1
ATOM 715 O O . GLU A 1 88 ? -10.437 -2.794 7.631 1.00 93.44 88 GLU A O 1
ATOM 720 N N . ASN A 1 89 ? -12.229 -2.575 6.304 1.00 96.75 89 ASN A N 1
ATOM 721 C CA . ASN A 1 89 ? -11.769 -3.535 5.306 1.00 96.75 89 ASN A CA 1
ATOM 722 C C . ASN A 1 89 ? -10.724 -2.895 4.393 1.00 96.75 89 ASN A C 1
ATOM 724 O O . ASN A 1 89 ? -10.824 -1.724 4.028 1.00 96.75 89 ASN A O 1
ATOM 728 N N . LEU A 1 90 ? -9.730 -3.682 3.978 1.00 97.62 90 LEU A N 1
ATOM 729 C CA . LEU A 1 90 ? -8.704 -3.215 3.054 1.00 97.62 90 LEU A CA 1
ATOM 730 C C . LEU A 1 90 ? -9.256 -3.096 1.634 1.00 97.62 90 LEU A C 1
ATOM 732 O O . LEU A 1 90 ? -9.629 -4.093 1.009 1.00 97.62 90 LEU A O 1
ATOM 736 N N . ILE A 1 91 ? -9.240 -1.870 1.123 1.00 97.62 91 ILE A N 1
ATOM 737 C CA . ILE A 1 91 ? -9.670 -1.524 -0.229 1.00 97.62 91 ILE A CA 1
ATOM 738 C C . ILE A 1 91 ? -8.583 -0.734 -0.956 1.00 97.62 91 ILE A C 1
ATOM 740 O O . ILE A 1 91 ? -7.683 -0.171 -0.338 1.00 97.62 91 ILE A O 1
ATOM 744 N N . PHE A 1 92 ? -8.664 -0.676 -2.278 1.00 97.81 92 PHE A N 1
ATOM 745 C CA . PHE A 1 92 ? -7.951 0.303 -3.091 1.00 97.81 92 PHE A CA 1
ATOM 746 C C . PHE A 1 92 ? -8.687 0.471 -4.420 1.00 97.81 92 PHE A C 1
ATOM 748 O O . PHE A 1 92 ? -9.081 -0.531 -5.014 1.00 97.81 92 PHE A O 1
ATOM 755 N N . ASP A 1 93 ? -8.870 1.711 -4.887 1.00 95.44 93 ASP A N 1
ATOM 756 C CA . ASP A 1 93 ? -9.600 2.003 -6.138 1.00 95.44 93 ASP A CA 1
ATOM 757 C C . ASP A 1 93 ? -10.999 1.348 -6.169 1.00 95.44 93 ASP A C 1
ATOM 759 O O . ASP A 1 93 ? -11.360 0.647 -7.111 1.00 95.44 93 ASP A O 1
ATOM 763 N N . GLU A 1 94 ? -11.748 1.492 -5.065 1.00 94.06 94 GLU A N 1
ATOM 764 C CA . GLU A 1 94 ? -13.094 0.915 -4.858 1.00 94.06 94 GLU A CA 1
ATOM 765 C C . GLU A 1 94 ? -13.173 -0.625 -4.958 1.00 94.06 94 GLU A C 1
ATOM 767 O O . GLU A 1 94 ? -14.258 -1.201 -5.053 1.00 94.06 94 GLU A O 1
ATOM 772 N N . LYS A 1 95 ? -12.033 -1.322 -4.895 1.00 95.19 95 LYS A N 1
ATOM 773 C CA . LYS A 1 95 ? -11.951 -2.787 -4.899 1.00 95.19 95 LYS A CA 1
ATOM 774 C C . LYS A 1 95 ? -11.458 -3.303 -3.555 1.00 95.19 95 LYS A C 1
ATOM 776 O O . LYS A 1 95 ? -10.494 -2.773 -3.006 1.00 95.19 95 LYS A O 1
ATOM 781 N N . PHE A 1 96 ? -12.059 -4.383 -3.063 1.00 97.56 96 PHE A N 1
ATOM 782 C CA . PHE A 1 96 ? -11.519 -5.130 -1.927 1.00 97.56 96 PHE A CA 1
ATOM 783 C C . PHE A 1 96 ? -10.214 -5.822 -2.311 1.00 97.56 96 PHE A C 1
ATOM 785 O O . PHE A 1 96 ? -10.099 -6.393 -3.397 1.00 97.56 96 PHE A O 1
ATOM 792 N N . LEU A 1 97 ? -9.235 -5.776 -1.410 1.00 97.75 97 LEU A N 1
ATOM 793 C CA . LEU A 1 97 ? -7.977 -6.482 -1.603 1.00 97.75 97 LEU A CA 1
ATOM 794 C C . LEU A 1 97 ? -8.128 -7.964 -1.244 1.00 97.75 97 LEU A C 1
ATOM 796 O O . LEU A 1 97 ? -8.803 -8.322 -0.281 1.00 97.75 97 LEU A O 1
ATOM 800 N N . GLU A 1 98 ? -7.461 -8.828 -2.006 1.00 96.06 98 GLU A N 1
ATOM 801 C CA . GLU A 1 98 ? -7.472 -10.274 -1.774 1.00 96.06 98 GLU A CA 1
ATOM 802 C C . GLU A 1 98 ? -6.556 -10.637 -0.599 1.00 96.06 98 GLU A C 1
ATOM 804 O O . GLU A 1 98 ? -5.348 -10.388 -0.656 1.00 96.06 98 GLU A O 1
ATOM 809 N N . GLU A 1 99 ? -7.121 -11.237 0.455 1.00 96.69 99 GLU A N 1
ATOM 810 C CA . GLU A 1 99 ? -6.350 -11.839 1.547 1.00 96.69 99 GLU A CA 1
ATOM 811 C C . GLU A 1 99 ? -5.717 -13.150 1.068 1.00 96.69 99 GLU A C 1
ATOM 813 O O . GLU A 1 99 ? -6.414 -14.065 0.631 1.00 96.69 99 GLU A O 1
ATOM 818 N N . VAL A 1 100 ? -4.395 -13.269 1.191 1.00 94.06 100 VAL A N 1
ATOM 819 C CA . VAL A 1 100 ? -3.695 -14.527 0.921 1.00 94.06 100 VAL A CA 1
ATOM 820 C C . VAL A 1 100 ? -3.477 -15.295 2.217 1.00 94.06 100 VAL A C 1
ATOM 822 O O . VAL A 1 100 ? -2.861 -14.792 3.161 1.00 94.06 100 VAL A O 1
ATOM 825 N N . ALA A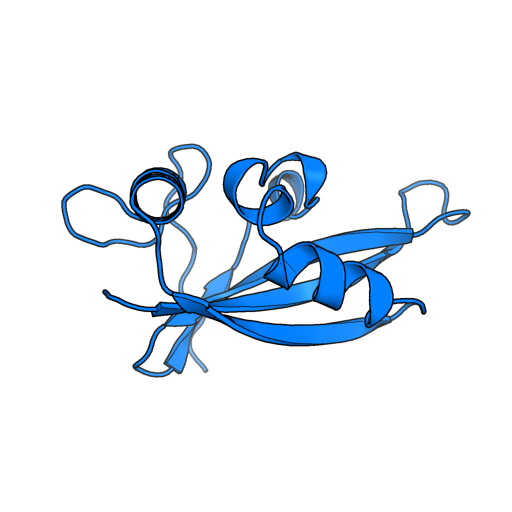 1 101 ? -3.965 -16.536 2.247 1.00 78.31 101 ALA A N 1
ATOM 826 C CA . ALA A 1 101 ? -3.630 -17.481 3.302 1.00 78.31 101 ALA A CA 1
ATOM 827 C C . ALA A 1 101 ? -2.125 -17.792 3.238 1.00 78.31 101 ALA A C 1
ATOM 829 O O . ALA A 1 101 ? -1.595 -18.082 2.162 1.00 78.31 101 ALA A O 1
ATOM 830 N N . GLN A 1 102 ? -1.446 -17.675 4.382 1.00 57.84 102 GLN A N 1
ATOM 831 C CA . GLN A 1 102 ? -0.058 -18.120 4.540 1.00 57.84 102 GLN A CA 1
ATOM 832 C C . GLN A 1 102 ? 0.076 -19.634 4.393 1.00 57.84 102 GLN A C 1
ATOM 834 O O . GLN A 1 102 ? -0.825 -20.356 4.876 1.00 57.84 102 GLN A O 1
#

Radius of gyration: 13.16 Å; chains: 1; bounding box: 34×30×36 Å

Organism: Camponotus floridanus (NCBI:txid104421)

pLDDT: mean 93.85, std 5.93, range [57.84, 98.19]

Foldseek 3Di:
DFKKKFKWFWDADPVNPDTAIFRAWIADPVGWIFGDPPVCRGCVNVVVVCPDPVVVVVPVVHDDHGDMDIDMDTQDPVNCVAQQDPVRFGDHPNHGTDTDDD

Sequence (102 aa):
MDKLKFVFRAKPTKDGKSNYIALTSIITQDNKTFLIPEELENTANHEALTATKTFGCIRKTIQKRHQMRGVWITLTKELKQTYLDEDENLIFDEKFLEEVAQ